Protein AF-A0A7Y5W3F5-F1 (afdb_monomer)

Secondary structure (DSSP, 8-state):
--HHHHHHHHS-HHHHHHHHHHTT----TT-HHHHHHHHHH-TT--HHHHHHH--HHHHHHHHHHHT----S-HHHHHHHHHHHHHHHHT--TTS-EEEEETTEEEEE-TTSPEEEEGGGTEEES-TT-SSSPPPPBSSHHHHHHHHHHHHHHHHHHHT-

Radius of gyration: 18.16 Å; Cα contacts (8 Å, |Δi|>4): 226; chains: 1; bounding box: 51×26×50 Å

Foldseek 3Di:
DPLLLLLLVLDDLVLLLVVCVVVVPDFDSVDSVGSSVSLVPDPPNDPLVSLVSDDLVSLLSSCVVQVHDSDDDSVVSSVLSVQLVCLAPVNDPQQWHWDDDDQFIWIAHNLRWTAQALQQLDTHNDCPDPVGHHDGHNHSSRNVVSVVSSVVNVVVVVVD

Structure (mmCIF, N/CA/C/O backbone):
data_AF-A0A7Y5W3F5-F1
#
_entry.id   AF-A0A7Y5W3F5-F1
#
loop_
_atom_site.group_PDB
_atom_site.id
_atom_site.type_symbol
_atom_site.label_atom_id
_atom_site.label_alt_id
_atom_site.label_comp_id
_atom_site.label_asym_id
_atom_site.label_entity_id
_atom_site.label_seq_id
_atom_site.pdbx_PDB_ins_code
_atom_site.Cartn_x
_atom_site.Cartn_y
_atom_site.Cartn_z
_atom_site.occupancy
_atom_site.B_iso_or_equiv
_atom_site.auth_seq_id
_atom_site.auth_comp_id
_atom_site.auth_asym_id
_atom_site.auth_atom_id
_atom_site.pdbx_PDB_model_num
ATOM 1 N N . MET A 1 1 ? -8.068 1.120 -4.895 1.00 51.97 1 MET A N 1
ATOM 2 C CA . MET A 1 1 ? -7.839 0.814 -3.467 1.00 51.97 1 MET A CA 1
ATOM 3 C C . MET A 1 1 ? -7.555 2.114 -2.742 1.00 51.97 1 MET A C 1
ATOM 5 O O . MET A 1 1 ? -6.605 2.787 -3.115 1.00 51.97 1 MET A O 1
ATOM 9 N N . GLN A 1 2 ? -8.366 2.483 -1.750 1.00 70.81 2 GLN A N 1
ATOM 10 C CA . GLN A 1 2 ? -8.012 3.560 -0.829 1.00 70.81 2 GLN A CA 1
ATOM 11 C C . GLN A 1 2 ? -7.319 2.909 0.367 1.00 70.81 2 GLN A C 1
ATOM 13 O O . GLN A 1 2 ? -7.968 2.257 1.172 1.00 70.81 2 GLN A O 1
ATOM 18 N N . LEU A 1 3 ? -5.996 3.043 0.488 1.00 77.88 3 LEU A N 1
ATOM 19 C CA . LEU A 1 3 ? -5.250 2.459 1.613 1.00 77.88 3 LEU A CA 1
ATOM 20 C C . LEU A 1 3 ? -5.853 2.876 2.971 1.00 77.88 3 LEU A C 1
ATOM 22 O O . LEU A 1 3 ? -5.917 2.078 3.903 1.00 77.88 3 LEU A O 1
ATOM 26 N N . LYS A 1 4 ? -6.398 4.097 3.027 1.00 82.94 4 LYS A N 1
ATOM 27 C CA . LYS A 1 4 ? -7.185 4.628 4.142 1.00 82.94 4 LYS A CA 1
ATOM 28 C C . LYS A 1 4 ? -8.362 3.721 4.534 1.00 82.94 4 LYS A C 1
ATOM 30 O O . LYS A 1 4 ? -8.501 3.405 5.709 1.00 82.94 4 LYS A O 1
ATOM 35 N N . SER A 1 5 ? -9.178 3.256 3.582 1.00 82.62 5 SER A N 1
ATOM 36 C CA . SER A 1 5 ? -10.330 2.389 3.878 1.00 82.62 5 SER A CA 1
ATOM 37 C C . SER A 1 5 ? -9.894 1.009 4.372 1.00 82.62 5 SER A C 1
ATOM 39 O O . SER A 1 5 ? -10.510 0.458 5.283 1.00 82.62 5 SER A O 1
ATOM 41 N N . THR A 1 6 ? -8.803 0.467 3.824 1.00 82.62 6 THR A N 1
ATOM 42 C CA . THR A 1 6 ? -8.227 -0.804 4.284 1.00 82.62 6 THR A CA 1
ATOM 43 C C . THR A 1 6 ? -7.751 -0.698 5.731 1.00 82.62 6 THR A C 1
ATOM 45 O O . THR A 1 6 ? -8.103 -1.542 6.548 1.00 82.62 6 THR A O 1
ATOM 48 N N . ILE A 1 7 ? -7.017 0.365 6.078 1.00 85.19 7 ILE A N 1
ATOM 49 C CA . ILE A 1 7 ? -6.541 0.592 7.452 1.00 85.19 7 ILE A CA 1
ATOM 50 C C . ILE A 1 7 ? -7.721 0.727 8.424 1.00 85.19 7 ILE A C 1
ATOM 52 O O . ILE A 1 7 ? -7.739 0.075 9.465 1.00 85.19 7 ILE A O 1
ATOM 56 N N . LEU A 1 8 ? -8.743 1.508 8.060 1.00 86.06 8 LEU A N 1
ATOM 57 C CA . LEU A 1 8 ? -9.951 1.691 8.874 1.00 86.06 8 LEU A CA 1
ATOM 58 C C . LEU A 1 8 ? -10.745 0.392 9.078 1.00 86.06 8 LEU A C 1
ATOM 60 O O . LEU A 1 8 ? -11.395 0.228 10.110 1.00 86.06 8 LEU A O 1
ATOM 64 N N . SER A 1 9 ? -10.674 -0.539 8.125 1.00 85.25 9 SER A N 1
ATOM 65 C CA . SER A 1 9 ? -11.334 -1.846 8.224 1.00 85.25 9 SER A CA 1
ATOM 66 C C . SER A 1 9 ? -10.632 -2.786 9.208 1.00 8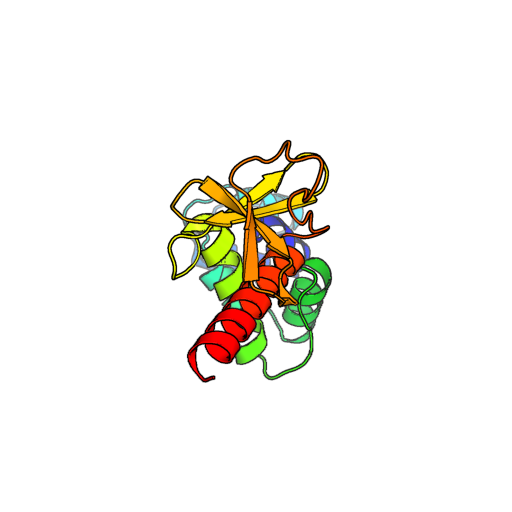5.25 9 SER A C 1
ATOM 68 O O . SER A 1 9 ? -11.299 -3.599 9.843 1.00 85.25 9 SER A O 1
ATOM 70 N N . VAL A 1 10 ? -9.308 -2.660 9.360 1.00 86.19 10 VAL A N 1
ATOM 71 C CA . VAL A 1 10 ? -8.510 -3.474 10.294 1.00 86.19 10 VAL A CA 1
ATOM 72 C C . VAL A 1 10 ? -8.523 -2.896 11.712 1.00 86.19 10 VAL A C 1
ATOM 74 O O . VAL A 1 10 ? -8.458 -3.654 12.675 1.00 86.19 10 VAL A O 1
ATOM 77 N N . LEU A 1 11 ? -8.639 -1.571 11.857 1.00 84.69 11 LEU A N 1
ATOM 78 C CA . LEU A 1 11 ? -8.688 -0.923 13.168 1.00 84.69 11 LEU A CA 1
ATOM 79 C C . LEU A 1 11 ? -9.881 -1.419 14.001 1.00 84.69 11 LEU A C 1
ATOM 81 O O . LEU A 1 11 ? -11.039 -1.378 13.568 1.00 84.69 11 LEU A O 1
ATOM 85 N N . GLY A 1 12 ? -9.587 -1.838 15.233 1.00 84.00 12 GLY A N 1
ATOM 86 C CA . GLY A 1 12 ? -10.606 -2.148 16.232 1.00 84.00 12 GLY A CA 1
ATOM 87 C C . GLY A 1 12 ? -11.340 -0.900 16.744 1.00 84.00 12 GLY A C 1
ATOM 88 O O . GLY A 1 12 ? -10.792 0.204 16.753 1.00 84.00 12 GLY A O 1
ATOM 89 N N . LEU A 1 13 ? -12.566 -1.089 17.253 1.00 85.12 13 LEU A N 1
ATOM 90 C CA . LEU A 1 13 ? -13.447 -0.015 17.750 1.00 85.12 13 LEU 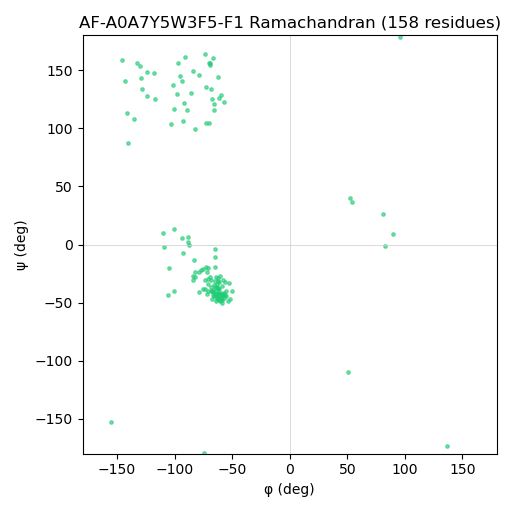A CA 1
ATOM 91 C C . LEU A 1 13 ? -12.756 0.930 18.747 1.00 85.12 13 LEU A C 1
ATOM 93 O O . LEU A 1 13 ? -12.925 2.142 18.671 1.00 85.12 13 LEU A O 1
ATOM 97 N N . ARG A 1 14 ? -11.927 0.390 19.649 1.00 85.56 14 ARG A N 1
ATOM 98 C CA . ARG A 1 14 ? -11.190 1.192 20.637 1.00 85.56 14 ARG A CA 1
ATOM 99 C C . ARG A 1 14 ? -10.209 2.171 19.987 1.00 85.56 14 ARG A C 1
ATOM 101 O O . ARG A 1 14 ? -10.114 3.308 20.431 1.00 85.56 14 ARG A O 1
ATOM 108 N N . ALA A 1 15 ? -9.472 1.731 18.968 1.00 85.50 15 ALA A N 1
ATOM 109 C CA . ALA A 1 15 ? -8.529 2.592 18.260 1.00 85.50 15 ALA A CA 1
ATOM 110 C C . ALA A 1 15 ? -9.276 3.627 17.406 1.00 85.50 15 ALA A C 1
ATOM 112 O O . ALA A 1 15 ? -8.904 4.795 17.407 1.00 85.50 15 ALA A O 1
ATOM 113 N N . LEU A 1 16 ? -10.373 3.219 16.757 1.00 87.81 16 LEU A N 1
ATOM 114 C CA . LEU A 1 16 ? -11.263 4.121 16.020 1.00 87.81 16 LEU A CA 1
ATOM 115 C C . LEU A 1 16 ? -11.810 5.244 16.917 1.00 87.81 16 LEU A C 1
ATOM 117 O O . LEU A 1 16 ? -11.736 6.406 16.528 1.00 87.81 16 LEU A O 1
ATOM 121 N N . GLY A 1 17 ? -12.277 4.912 18.126 1.00 86.94 17 GLY A N 1
ATOM 122 C CA . GLY A 1 17 ? -12.739 5.892 19.113 1.00 86.94 17 GLY A CA 1
ATOM 123 C C . GLY A 1 17 ? -11.646 6.880 19.521 1.00 86.94 17 GLY A C 1
ATOM 124 O O . GLY A 1 17 ? -11.853 8.079 19.416 1.00 86.94 17 GLY A O 1
ATOM 125 N N . GLN A 1 18 ? -10.445 6.393 19.859 1.00 88.12 18 GLN A N 1
ATOM 126 C CA . GLN A 1 18 ? -9.312 7.261 20.222 1.00 88.12 18 GLN A CA 1
ATOM 127 C C . GLN A 1 18 ? -8.915 8.242 19.111 1.00 88.12 18 GLN A C 1
ATOM 129 O O . GLN A 1 18 ? -8.494 9.363 19.394 1.00 88.12 18 GLN A O 1
ATOM 134 N N . ILE A 1 19 ? -9.008 7.817 17.849 1.00 87.94 19 ILE A N 1
ATOM 135 C CA . ILE A 1 19 ? -8.714 8.683 16.703 1.00 87.94 19 ILE A CA 1
ATOM 136 C C . ILE A 1 19 ? -9.829 9.720 16.528 1.00 87.94 19 ILE A C 1
ATOM 138 O O . ILE A 1 19 ? -9.521 10.885 16.292 1.00 87.94 19 ILE A O 1
ATOM 142 N N . ALA A 1 20 ? -11.098 9.320 16.655 1.00 88.12 20 ALA A N 1
ATOM 143 C CA . ALA A 1 20 ? -12.237 10.235 16.579 1.00 88.12 20 ALA A CA 1
ATOM 144 C C . ALA A 1 20 ? -12.186 11.301 17.685 1.00 88.12 20 ALA A C 1
ATOM 146 O O . ALA A 1 20 ? -12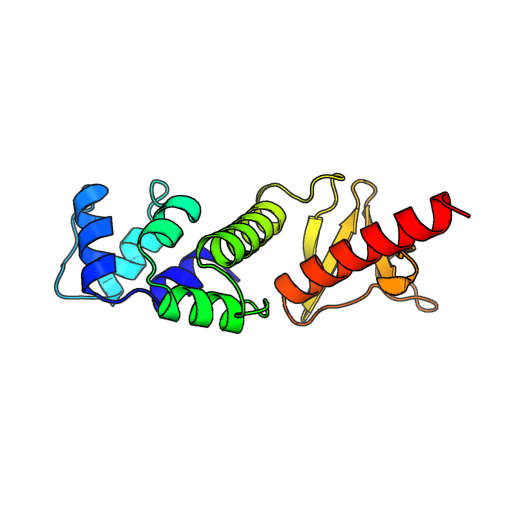.300 12.483 17.371 1.00 88.12 20 ALA A O 1
ATOM 147 N N . ASP A 1 21 ? -11.894 10.896 18.927 1.00 89.12 21 ASP A N 1
ATOM 148 C CA . ASP A 1 21 ? -11.717 11.795 20.076 1.00 89.12 21 ASP A CA 1
ATOM 149 C C . ASP A 1 21 ? -10.598 12.810 19.821 1.00 89.12 21 ASP A C 1
ATOM 151 O O . ASP A 1 21 ? -10.786 14.015 19.961 1.00 89.12 21 ASP A O 1
ATOM 155 N N . LYS A 1 22 ? -9.420 12.335 19.392 1.00 88.56 22 LYS A N 1
ATOM 156 C CA . LYS A 1 22 ? -8.266 13.207 19.127 1.00 88.56 22 LYS A CA 1
ATOM 157 C C . LYS A 1 22 ? -8.520 14.201 17.993 1.00 88.56 22 LYS A C 1
ATOM 159 O O . LYS A 1 22 ? -7.951 15.288 17.999 1.00 88.56 22 LYS A O 1
ATOM 164 N N . LEU A 1 23 ? -9.299 13.803 16.991 1.00 86.19 23 LEU A N 1
ATOM 165 C CA . LEU A 1 23 ? -9.642 14.651 15.850 1.00 86.19 23 LEU A CA 1
ATOM 166 C C . LEU A 1 23 ? -10.894 15.504 16.098 1.00 86.19 23 LEU A C 1
ATOM 168 O O . LEU A 1 23 ? -11.289 16.235 15.186 1.00 86.19 23 LEU A O 1
ATOM 172 N N . GLU A 1 24 ? -11.479 15.413 17.299 1.00 87.94 24 GLU A N 1
ATOM 173 C CA . GLU A 1 24 ? -12.701 16.110 17.715 1.00 87.94 24 GLU A CA 1
ATOM 174 C C . GLU A 1 24 ? -13.855 15.888 16.723 1.00 87.94 24 GLU A C 1
ATOM 176 O O . GLU A 1 24 ? -14.584 16.811 16.358 1.00 87.94 24 GLU A O 1
ATOM 181 N N . ILE A 1 25 ? -13.986 14.657 16.220 1.00 86.81 25 ILE A N 1
ATOM 182 C CA . ILE A 1 25 ? -15.041 14.294 15.273 1.00 86.81 25 ILE A CA 1
ATOM 183 C C . ILE A 1 25 ? -16.261 13.844 16.071 1.00 86.81 25 ILE A C 1
ATOM 185 O O . ILE A 1 25 ? -16.216 12.815 16.740 1.00 86.81 25 ILE A O 1
ATOM 189 N N . ASP A 1 26 ? -17.354 14.590 15.949 1.00 86.50 26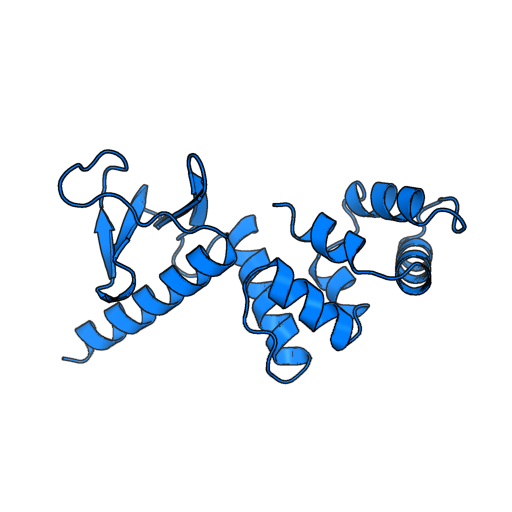 ASP A N 1
ATOM 190 C CA . ASP A 1 26 ? -18.633 14.253 16.571 1.00 86.50 26 ASP A CA 1
ATOM 191 C C . ASP A 1 26 ? -19.301 13.071 15.843 1.00 86.50 26 ASP A C 1
ATOM 193 O O . ASP A 1 26 ? -19.787 13.203 14.716 1.00 86.50 26 ASP A O 1
ATOM 197 N N . VAL A 1 27 ? -19.259 11.885 16.458 1.00 87.31 27 VAL A N 1
ATOM 198 C CA . VAL A 1 27 ? -19.814 10.631 15.925 1.00 87.31 27 VAL A CA 1
ATOM 199 C C . VAL A 1 27 ? -20.363 9.746 17.033 1.00 87.31 27 VAL A C 1
ATOM 201 O O . VAL A 1 27 ? -19.942 9.809 18.183 1.00 87.31 27 VAL A O 1
ATOM 204 N N . ASP A 1 28 ? -21.252 8.821 16.672 1.00 87.62 28 ASP A N 1
ATOM 205 C CA . ASP A 1 28 ? -21.650 7.759 17.591 1.00 87.62 28 ASP A CA 1
ATOM 206 C C . ASP A 1 28 ? -20.498 6.761 17.819 1.00 87.62 28 ASP A C 1
ATOM 208 O O . ASP A 1 28 ? -20.217 5.891 16.988 1.00 87.62 28 ASP A O 1
ATOM 212 N N . HIS A 1 29 ? -19.865 6.850 18.991 1.00 82.81 29 HIS A N 1
ATOM 213 C CA . HIS A 1 29 ? -18.770 5.971 19.415 1.00 82.81 29 HIS A CA 1
ATOM 214 C C . HIS A 1 29 ? -19.186 4.498 19.585 1.00 82.81 29 HIS A C 1
ATOM 216 O O . HIS A 1 29 ? -18.323 3.629 19.738 1.00 82.81 29 HIS A O 1
ATOM 222 N N . ARG A 1 30 ? -20.489 4.182 19.561 1.00 84.88 30 ARG A N 1
ATOM 223 C CA . ARG A 1 30 ? -21.000 2.802 19.629 1.00 84.88 30 ARG A CA 1
ATOM 224 C C . ARG A 1 30 ? -20.976 2.108 18.271 1.00 84.88 30 ARG A C 1
ATOM 226 O O . ARG A 1 30 ? -20.916 0.879 18.221 1.00 84.88 30 ARG A O 1
ATOM 233 N N . SER A 1 31 ? -20.984 2.868 17.176 1.00 88.38 31 SER A N 1
ATOM 234 C CA . SER A 1 31 ? -21.024 2.329 15.819 1.00 88.38 31 SER A CA 1
ATOM 235 C C . SER A 1 31 ? -19.651 2.388 15.154 1.00 88.38 31 SER A C 1
ATOM 237 O O . SER A 1 31 ? -19.208 3.426 14.666 1.00 88.38 31 SER A O 1
ATOM 239 N N . SER A 1 32 ? -18.980 1.233 15.067 1.00 86.00 32 SER A N 1
ATOM 240 C CA . SER A 1 32 ? -17.693 1.134 14.356 1.00 86.00 32 SER A CA 1
ATOM 241 C C . SER A 1 32 ? -17.785 1.600 12.898 1.00 86.00 32 SER A C 1
ATOM 243 O O . SER A 1 32 ? -16.832 2.167 12.369 1.00 86.00 32 SER A O 1
ATOM 245 N N . GLU A 1 33 ? -18.935 1.403 12.253 1.00 87.12 33 GLU A N 1
ATOM 246 C CA . GLU A 1 33 ? -19.172 1.796 10.867 1.00 87.12 33 GLU A CA 1
ATOM 247 C C . GLU A 1 33 ? -19.370 3.309 10.718 1.00 87.12 33 GLU A C 1
ATOM 249 O O . GLU A 1 33 ? -18.816 3.907 9.791 1.00 87.12 33 GLU A O 1
ATOM 254 N N . ALA A 1 34 ? -20.063 3.949 11.668 1.00 87.31 34 ALA A N 1
ATOM 255 C CA . ALA A 1 34 ? -20.204 5.404 11.694 1.00 87.31 34 ALA A CA 1
ATOM 256 C C . ALA A 1 34 ? -18.839 6.085 11.864 1.00 87.31 34 ALA A C 1
ATOM 258 O O . ALA A 1 34 ? -18.488 6.971 11.082 1.00 87.31 34 ALA A O 1
ATOM 259 N N . ILE A 1 35 ? -18.018 5.603 12.807 1.00 89.38 35 ILE A N 1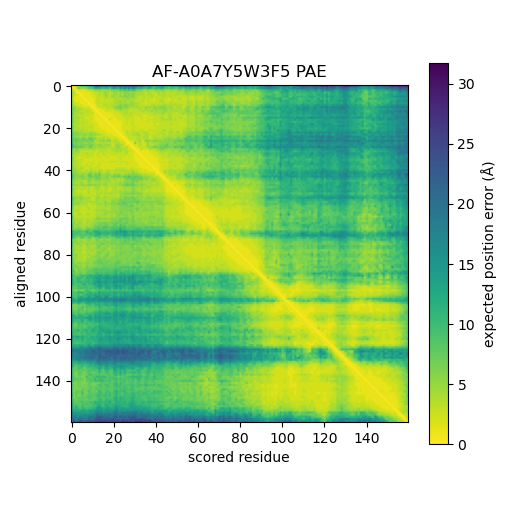
ATOM 260 C CA . ILE A 1 35 ? -16.668 6.141 13.027 1.00 89.38 35 ILE A CA 1
ATOM 261 C C . ILE A 1 35 ? -15.790 5.931 11.785 1.00 89.38 35 ILE A C 1
ATOM 263 O O . ILE A 1 35 ? -15.105 6.855 11.345 1.00 89.38 35 ILE A O 1
ATOM 267 N N . ARG A 1 36 ? -15.820 4.738 11.170 1.00 89.88 36 ARG A N 1
ATOM 268 C CA . ARG A 1 36 ? -15.068 4.454 9.930 1.00 89.88 36 ARG A CA 1
ATOM 269 C C . ARG A 1 36 ? -15.468 5.387 8.795 1.00 89.88 36 ARG A C 1
ATOM 271 O O . ARG A 1 36 ? -14.592 5.884 8.090 1.00 89.88 36 ARG A O 1
ATOM 278 N N . THR A 1 37 ? -16.763 5.632 8.627 1.00 88.12 37 THR A N 1
ATOM 279 C CA . THR A 1 37 ? -17.284 6.520 7.582 1.00 88.12 37 THR A CA 1
ATOM 280 C C . THR A 1 37 ? -16.812 7.953 7.807 1.00 88.12 37 THR A C 1
ATOM 282 O O . THR A 1 37 ? -16.235 8.555 6.900 1.00 88.12 37 THR A O 1
ATOM 285 N N . ALA A 1 38 ? -16.946 8.466 9.030 1.00 88.62 38 ALA A N 1
ATOM 286 C CA . ALA A 1 38 ? -16.508 9.815 9.371 1.00 88.62 38 ALA A CA 1
ATOM 287 C C . ALA A 1 38 ? -14.988 9.994 9.219 1.00 88.62 38 ALA A C 1
ATOM 289 O O . ALA A 1 38 ? -14.529 10.957 8.606 1.00 88.62 38 ALA A O 1
ATOM 290 N N . LEU A 1 39 ? -14.189 9.029 9.686 1.00 86.69 39 LEU A N 1
ATOM 291 C CA . LEU A 1 39 ? -12.733 9.050 9.515 1.00 86.69 39 LEU A CA 1
ATOM 292 C C . LEU A 1 39 ? -12.319 8.933 8.046 1.00 86.69 39 LEU A C 1
ATOM 294 O O . LEU A 1 39 ? -11.350 9.565 7.624 1.00 86.69 39 LEU A O 1
ATOM 298 N N . SER A 1 40 ? -13.037 8.144 7.243 1.00 86.25 40 SER A N 1
ATOM 299 C CA . SER A 1 40 ? -12.784 8.018 5.805 1.00 86.25 40 SER A CA 1
ATOM 300 C C . SER A 1 40 ? -13.002 9.349 5.082 1.00 86.25 40 SER A C 1
ATOM 302 O O . SER A 1 40 ? -12.143 9.755 4.294 1.00 86.25 40 SER A O 1
ATOM 304 N N . GLN A 1 41 ? -14.079 10.061 5.418 1.00 85.31 41 GLN A N 1
ATOM 305 C CA . GLN A 1 41 ? -14.447 11.345 4.815 1.00 85.31 41 GLN A CA 1
ATOM 306 C C . GLN A 1 41 ? -13.644 12.531 5.365 1.00 85.31 41 GLN A C 1
ATOM 308 O O . GLN A 1 41 ? -13.477 13.530 4.670 1.00 85.31 41 GLN A O 1
ATOM 313 N N . SER A 1 42 ? -13.100 12.422 6.578 1.00 84.50 42 SER A N 1
ATOM 314 C CA . SER A 1 42 ? -12.351 13.513 7.199 1.00 84.50 42 SER A CA 1
ATOM 315 C C . SER A 1 42 ? -11.027 13.793 6.469 1.00 84.50 42 SER A C 1
ATOM 317 O O . SER A 1 42 ? -10.189 12.888 6.349 1.00 84.50 42 SER A O 1
ATOM 319 N N . PRO A 1 43 ? -10.776 15.040 6.025 1.00 79.88 43 PRO A N 1
ATOM 320 C CA . PRO A 1 43 ? -9.502 15.429 5.421 1.00 79.88 43 PRO A CA 1
ATOM 321 C C . PRO A 1 43 ? -8.373 15.533 6.456 1.00 79.88 43 PRO A C 1
ATOM 323 O O . PRO A 1 43 ? -7.204 15.471 6.089 1.00 79.88 43 PRO A O 1
ATOM 326 N N . ARG A 1 44 ? -8.712 15.657 7.749 1.00 80.06 44 ARG A N 1
ATOM 327 C CA . ARG A 1 44 ? -7.741 15.711 8.854 1.00 80.06 44 ARG A CA 1
ATOM 328 C C . ARG A 1 44 ? -7.087 14.363 9.128 1.00 80.06 44 ARG A C 1
ATOM 330 O O . ARG A 1 44 ? -6.003 14.318 9.684 1.00 80.06 44 ARG A O 1
ATOM 337 N N . THR A 1 45 ? -7.736 13.267 8.744 1.00 82.31 45 THR A N 1
ATOM 338 C CA . THR A 1 45 ? -7.231 11.920 9.000 1.00 82.31 45 THR A CA 1
ATOM 339 C C . THR A 1 45 ? -6.196 11.529 7.949 1.00 82.31 45 THR A C 1
ATOM 341 O O . THR A 1 45 ? -6.548 11.079 6.850 1.00 82.31 45 THR A O 1
ATOM 344 N N . THR A 1 46 ? -4.916 11.658 8.295 1.00 82.19 46 THR A N 1
ATOM 345 C CA . THR A 1 46 ? -3.820 11.211 7.428 1.00 82.19 46 THR A CA 1
ATOM 346 C C . THR A 1 46 ? -3.542 9.716 7.602 1.00 82.19 46 THR A C 1
ATOM 348 O O . THR A 1 46 ? -3.711 9.141 8.677 1.00 82.19 46 THR A O 1
ATOM 351 N N . VAL A 1 47 ? -3.076 9.053 6.538 1.00 82.69 47 VAL A N 1
ATOM 352 C CA . VAL A 1 47 ? -2.669 7.638 6.622 1.00 82.69 47 VAL A CA 1
ATOM 353 C C . VAL A 1 47 ? -1.517 7.451 7.610 1.00 82.69 47 VAL A C 1
ATOM 355 O O . VAL A 1 47 ? -1.524 6.486 8.366 1.00 82.69 47 VAL A O 1
ATOM 358 N N . GLY A 1 48 ? -0.569 8.393 7.655 1.00 80.06 48 GLY A N 1
ATOM 359 C CA . GLY A 1 48 ? 0.542 8.360 8.606 1.00 80.06 48 GLY A CA 1
ATOM 360 C C . GLY A 1 48 ? 0.074 8.334 10.061 1.00 80.06 48 GLY A C 1
ATOM 361 O O . GLY A 1 48 ? 0.581 7.534 10.842 1.00 80.06 48 GLY A O 1
ATOM 362 N N . GLU A 1 49 ? -0.930 9.138 10.416 1.00 82.38 49 GLU A N 1
ATOM 363 C CA . GLU A 1 49 ? -1.513 9.125 11.761 1.00 82.38 49 GLU A CA 1
ATOM 364 C C . GLU A 1 49 ? -2.255 7.826 12.050 1.00 82.38 49 GLU A C 1
ATOM 366 O O . GLU A 1 49 ? -2.014 7.222 13.091 1.00 82.38 49 GLU A O 1
ATOM 371 N N . LEU A 1 50 ? -3.098 7.348 11.127 1.00 84.88 50 LEU A N 1
ATOM 372 C CA . LEU A 1 50 ? -3.826 6.084 11.302 1.00 84.88 50 LEU A CA 1
ATOM 373 C C . LEU A 1 50 ? -2.877 4.911 11.580 1.00 84.88 50 LEU A C 1
ATOM 375 O O . LEU A 1 50 ? -3.151 4.072 12.437 1.00 84.88 50 LEU A O 1
ATOM 379 N N . LEU A 1 51 ? -1.736 4.876 10.888 1.00 84.81 51 LEU A N 1
ATOM 380 C CA . LEU A 1 51 ? -0.724 3.839 11.055 1.00 84.81 51 LEU A CA 1
ATOM 381 C C . LEU A 1 51 ? -0.089 3.836 12.461 1.00 84.81 51 LEU A C 1
ATOM 383 O O . LEU A 1 51 ? 0.325 2.777 12.937 1.00 84.81 51 LEU A O 1
ATOM 387 N N . GLN A 1 52 ? -0.037 4.977 13.159 1.00 85.00 52 GLN A N 1
ATOM 388 C CA . GLN A 1 52 ? 0.526 5.054 14.516 1.00 85.00 52 GLN A CA 1
ATOM 389 C C . GLN A 1 52 ? -0.338 4.345 15.563 1.00 85.00 52 GLN A C 1
ATOM 391 O O . GLN A 1 52 ? 0.209 3.834 16.544 1.00 85.00 52 GLN A O 1
ATOM 396 N N . TYR A 1 53 ? -1.652 4.268 15.336 1.00 85.88 53 TYR A N 1
ATOM 397 C CA . TYR A 1 53 ? -2.610 3.611 16.231 1.00 85.88 53 TYR A CA 1
ATOM 398 C C . TYR A 1 53 ? -2.696 2.098 16.024 1.00 85.88 53 TYR A C 1
ATOM 400 O O . TYR A 1 53 ? -3.232 1.399 16.883 1.00 85.88 53 TYR A O 1
ATOM 408 N N . LEU A 1 54 ? -2.145 1.579 14.922 1.00 85.31 54 LEU A N 1
ATOM 409 C CA . LEU A 1 54 ? -2.151 0.147 14.654 1.00 85.31 54 LEU A CA 1
ATOM 410 C C . LEU A 1 54 ? -1.168 -0.602 15.562 1.00 85.31 54 LEU A C 1
ATOM 412 O O . LEU A 1 54 ? 0.011 -0.237 15.728 1.00 85.31 54 LEU A O 1
ATOM 416 N N . ARG A 1 55 ? -1.651 -1.724 16.092 1.00 87.12 55 ARG A N 1
ATOM 417 C CA . ARG A 1 55 ? -0.854 -2.757 16.756 1.00 87.12 55 ARG A CA 1
ATOM 418 C C . ARG A 1 55 ? -0.062 -3.555 15.730 1.00 87.12 55 ARG A C 1
ATOM 420 O O . ARG A 1 55 ? -0.358 -3.552 14.541 1.00 87.12 55 ARG A O 1
ATOM 427 N N . LYS A 1 56 ? 0.948 -4.290 16.193 1.00 86.62 56 LYS A N 1
ATOM 428 C CA . LYS A 1 56 ? 1.810 -5.093 15.313 1.00 86.62 56 LYS A CA 1
ATOM 429 C C . LYS A 1 56 ? 1.016 -6.091 14.459 1.00 86.62 56 LYS A C 1
ATOM 431 O O . LYS A 1 56 ? 1.285 -6.190 13.268 1.00 86.62 56 LYS A O 1
ATOM 436 N N . ASP A 1 57 ? 0.043 -6.784 15.044 1.00 86.25 57 ASP A N 1
ATOM 437 C CA . ASP A 1 57 ? -0.761 -7.780 14.321 1.00 86.25 57 ASP A CA 1
ATOM 438 C C . ASP A 1 57 ? -1.713 -7.130 13.308 1.00 86.25 57 ASP A C 1
ATOM 440 O O . ASP A 1 57 ? -1.895 -7.641 12.206 1.00 86.25 57 ASP A O 1
ATOM 444 N N . GLU A 1 58 ? -2.236 -5.945 13.625 1.00 87.56 58 GLU A N 1
ATOM 445 C CA . GLU A 1 58 ? -3.047 -5.150 12.699 1.00 87.56 58 GLU A CA 1
ATOM 446 C C . GLU A 1 58 ? -2.194 -4.623 11.532 1.00 87.56 58 GLU A C 1
ATOM 448 O O . GLU A 1 58 ? -2.613 -4.687 10.380 1.00 87.56 58 GLU A O 1
ATOM 453 N N . ILE A 1 59 ? -0.958 -4.179 11.792 1.00 87.44 59 ILE A N 1
ATOM 454 C CA . ILE A 1 59 ? -0.006 -3.781 10.741 1.00 87.44 59 ILE A CA 1
ATOM 455 C C . ILE A 1 59 ? 0.287 -4.960 9.810 1.00 87.44 59 ILE A C 1
ATOM 457 O O . ILE A 1 59 ? 0.297 -4.779 8.595 1.00 87.44 59 ILE A O 1
ATOM 461 N N . LYS A 1 60 ? 0.480 -6.168 10.355 1.00 88.88 60 LYS A N 1
ATOM 462 C CA . LYS A 1 60 ? 0.661 -7.378 9.543 1.00 88.88 60 LYS A CA 1
ATOM 463 C C . LYS A 1 60 ? -0.544 -7.646 8.651 1.00 88.88 60 LYS A C 1
ATOM 465 O O . LYS A 1 60 ? -0.359 -7.866 7.459 1.00 88.88 60 LYS A O 1
ATOM 470 N N . ALA A 1 61 ? -1.757 -7.567 9.195 1.00 86.56 61 ALA A N 1
ATOM 471 C CA . ALA A 1 61 ? -2.979 -7.743 8.415 1.00 86.56 61 ALA A CA 1
ATOM 472 C C . ALA A 1 61 ? -3.091 -6.698 7.290 1.00 86.56 61 ALA A C 1
ATOM 474 O O . ALA A 1 61 ? -3.418 -7.041 6.157 1.00 86.56 61 ALA A O 1
ATOM 475 N N . VAL A 1 62 ? -2.744 -5.432 7.557 1.00 86.44 62 VAL A N 1
ATOM 476 C CA . VAL A 1 62 ? -2.712 -4.386 6.521 1.00 86.44 62 VAL A CA 1
ATOM 477 C C . VAL A 1 62 ? -1.640 -4.680 5.464 1.00 86.44 62 VAL A C 1
ATOM 479 O O . VAL A 1 62 ? -1.924 -4.538 4.276 1.00 86.44 62 VAL A O 1
ATOM 482 N N . CYS A 1 63 ? -0.442 -5.128 5.857 1.00 87.00 63 CYS A N 1
ATOM 483 C CA . CYS A 1 63 ? 0.604 -5.549 4.918 1.00 87.00 63 CYS A CA 1
ATOM 484 C C . CYS A 1 63 ? 0.127 -6.698 4.022 1.00 87.00 63 CYS A C 1
ATOM 486 O O . CYS A 1 63 ? 0.250 -6.597 2.804 1.00 87.00 63 CYS A O 1
ATOM 488 N N . GLN A 1 64 ? -0.484 -7.738 4.594 1.00 85.94 64 GLN A N 1
ATOM 489 C CA . GLN A 1 64 ? -1.032 -8.870 3.841 1.00 85.94 64 GLN A CA 1
ATOM 490 C C . GLN A 1 64 ? -2.126 -8.426 2.862 1.00 85.94 64 GLN A C 1
ATOM 492 O O . GLN A 1 64 ? -2.060 -8.753 1.680 1.00 85.94 64 GLN A O 1
ATOM 497 N N . CYS A 1 65 ? -3.080 -7.606 3.315 1.00 83.38 65 CYS A N 1
ATOM 498 C CA . CYS A 1 65 ? -4.129 -7.042 2.460 1.00 83.38 65 CYS A CA 1
ATOM 499 C C . CYS A 1 65 ? -3.571 -6.155 1.339 1.00 83.38 65 CYS A C 1
ATOM 501 O O . CYS A 1 65 ? -4.152 -6.080 0.256 1.00 83.38 65 CYS A O 1
ATOM 503 N N . ALA A 1 66 ? -2.457 -5.465 1.590 1.00 81.88 66 ALA A N 1
ATOM 504 C CA . ALA A 1 66 ? -1.772 -4.673 0.578 1.00 81.88 66 ALA A CA 1
ATOM 505 C C . ALA A 1 66 ? -0.959 -5.543 -0.396 1.00 81.88 66 ALA A C 1
ATOM 507 O O . ALA A 1 66 ? -0.698 -5.093 -1.508 1.00 81.88 66 ALA A O 1
ATOM 508 N N . GLY A 1 67 ? -0.587 -6.772 -0.021 1.00 81.94 67 GLY A N 1
ATOM 509 C CA . GLY A 1 67 ? 0.351 -7.621 -0.762 1.00 81.94 67 GLY A CA 1
ATOM 510 C C . GLY A 1 67 ? 1.822 -7.279 -0.493 1.00 81.94 67 GLY A C 1
ATOM 511 O O . GLY A 1 67 ? 2.669 -7.473 -1.360 1.00 81.94 67 GLY A O 1
ATOM 512 N N . LEU A 1 68 ? 2.120 -6.716 0.680 1.00 85.38 68 LEU A N 1
ATOM 513 C CA . LEU A 1 68 ? 3.470 -6.444 1.173 1.00 85.38 68 LEU A CA 1
ATOM 514 C C . LEU A 1 68 ? 3.938 -7.557 2.117 1.00 85.38 68 LEU A C 1
ATOM 516 O O . LEU A 1 68 ? 3.131 -8.207 2.778 1.00 85.38 68 LEU A O 1
ATOM 520 N N . ALA A 1 69 ? 5.258 -7.712 2.246 1.00 84.00 69 ALA A N 1
ATOM 521 C CA . ALA A 1 69 ? 5.848 -8.607 3.236 1.00 84.00 69 ALA A CA 1
ATOM 522 C C . ALA A 1 69 ? 5.477 -8.177 4.670 1.00 84.00 69 ALA A C 1
ATOM 524 O O . ALA A 1 69 ? 5.735 -7.040 5.082 1.00 84.00 69 ALA A O 1
ATOM 525 N N . ASP A 1 70 ? 4.919 -9.114 5.433 1.00 81.56 70 ASP A N 1
ATOM 526 C CA . ASP A 1 70 ? 4.407 -8.980 6.805 1.00 81.56 70 ASP A CA 1
ATOM 527 C C . ASP A 1 70 ? 5.442 -9.357 7.891 1.00 81.56 70 ASP A C 1
ATOM 529 O O . ASP A 1 70 ? 5.147 -9.377 9.091 1.00 81.56 70 ASP A O 1
ATOM 533 N N . GLY A 1 71 ? 6.681 -9.633 7.477 1.00 81.50 71 GLY A N 1
ATOM 534 C CA . GLY A 1 71 ? 7.827 -9.878 8.351 1.00 81.50 71 GLY A CA 1
ATOM 535 C C . GLY A 1 71 ? 8.653 -8.616 8.629 1.00 81.50 71 GLY A C 1
ATOM 536 O O . GLY A 1 71 ? 8.891 -7.808 7.726 1.00 81.50 71 GLY A O 1
ATOM 537 N N . GLY A 1 72 ? 9.128 -8.472 9.872 1.00 86.75 72 GLY A N 1
ATOM 538 C CA . GLY A 1 72 ? 10.062 -7.416 10.287 1.00 86.75 72 GLY A CA 1
ATOM 539 C C . GLY A 1 72 ? 9.727 -6.749 11.623 1.00 86.75 72 GLY A C 1
ATOM 540 O O . GLY A 1 72 ? 8.808 -7.152 12.355 1.00 86.75 72 GLY A O 1
ATOM 541 N N . ARG A 1 73 ? 10.489 -5.700 11.954 1.00 88.38 73 ARG A N 1
ATOM 542 C CA . ARG A 1 73 ? 10.172 -4.789 13.067 1.00 88.38 73 ARG A CA 1
ATOM 543 C C . ARG A 1 73 ? 8.937 -3.957 12.717 1.00 88.38 73 ARG A C 1
ATOM 545 O O . ARG A 1 73 ? 8.642 -3.708 11.551 1.00 88.38 73 ARG A O 1
ATOM 552 N N . ARG A 1 74 ? 8.217 -3.484 13.742 1.00 85.94 74 ARG A N 1
ATOM 553 C CA . ARG A 1 74 ? 7.031 -2.623 13.566 1.00 85.94 74 ARG A CA 1
ATOM 554 C C . ARG A 1 74 ? 7.334 -1.426 12.660 1.00 85.94 74 ARG A C 1
ATOM 556 O O . ARG A 1 74 ? 6.582 -1.158 11.733 1.00 85.94 74 ARG A O 1
ATOM 563 N N . GLU A 1 75 ? 8.454 -0.754 12.905 1.00 86.25 75 GLU A N 1
ATOM 564 C CA . GLU A 1 75 ? 8.880 0.422 12.141 1.00 86.25 75 GLU A CA 1
ATOM 565 C C . GLU A 1 75 ? 9.159 0.123 10.667 1.00 86.25 75 GLU A C 1
ATOM 567 O O . GLU A 1 75 ? 8.829 0.936 9.812 1.00 86.25 75 GLU A O 1
ATOM 572 N N . GLU A 1 76 ? 9.720 -1.043 10.346 1.00 88.06 76 GLU A N 1
ATOM 573 C CA . GLU A 1 76 ? 9.990 -1.432 8.957 1.00 88.06 76 GLU A CA 1
ATOM 574 C C . GLU A 1 76 ? 8.689 -1.636 8.183 1.00 88.06 76 GLU A C 1
ATOM 576 O O . GLU A 1 76 ? 8.551 -1.155 7.060 1.00 88.06 76 GLU A O 1
ATOM 581 N N . MET A 1 77 ? 7.706 -2.297 8.798 1.00 88.81 77 MET A N 1
ATOM 582 C CA . MET A 1 77 ? 6.388 -2.482 8.188 1.00 88.81 77 MET A CA 1
ATOM 583 C C . MET A 1 77 ? 5.655 -1.148 8.007 1.00 88.81 77 MET A C 1
ATOM 585 O O . MET A 1 77 ? 5.076 -0.902 6.951 1.00 88.81 77 MET A O 1
ATOM 589 N N . LEU A 1 78 ? 5.735 -0.257 9.001 1.00 87.00 78 LEU A N 1
ATOM 590 C CA . LEU A 1 78 ? 5.183 1.096 8.903 1.00 87.00 78 LEU A CA 1
ATOM 591 C C . LEU A 1 78 ? 5.834 1.890 7.767 1.00 87.00 78 LEU A C 1
ATOM 593 O O . LEU A 1 78 ? 5.119 2.502 6.977 1.00 87.00 78 LEU A O 1
ATOM 597 N N . LYS A 1 79 ? 7.166 1.837 7.641 1.00 87.31 79 LYS A N 1
ATOM 598 C CA . LYS A 1 79 ? 7.896 2.471 6.535 1.00 87.31 79 LYS A CA 1
ATOM 599 C C . LYS A 1 79 ? 7.444 1.924 5.183 1.00 87.31 79 LYS A C 1
ATOM 601 O O . LYS A 1 79 ? 7.123 2.717 4.309 1.00 87.31 79 LYS A O 1
ATOM 606 N N . ARG A 1 80 ? 7.321 0.600 5.021 1.00 87.12 80 ARG A N 1
ATOM 607 C CA . ARG A 1 80 ? 6.828 -0.015 3.769 1.00 87.12 80 ARG A CA 1
ATOM 608 C C . ARG A 1 80 ? 5.426 0.470 3.395 1.00 87.12 80 ARG A C 1
ATOM 610 O O . ARG A 1 80 ? 5.186 0.808 2.239 1.00 87.12 80 ARG A O 1
ATOM 617 N N . LEU A 1 81 ? 4.510 0.531 4.364 1.00 86.81 81 LEU A N 1
ATOM 618 C CA . LEU A 1 81 ? 3.150 1.030 4.141 1.00 86.81 81 LEU A CA 1
ATOM 619 C C . LEU A 1 81 ? 3.130 2.525 3.805 1.00 86.81 81 LEU A C 1
ATOM 621 O O . LEU A 1 81 ? 2.392 2.937 2.910 1.00 86.81 81 LEU A O 1
ATOM 625 N N . ALA A 1 82 ? 3.952 3.327 4.482 1.00 84.94 82 ALA A N 1
ATOM 626 C CA . ALA A 1 82 ? 4.088 4.752 4.206 1.00 84.94 82 ALA A CA 1
ATOM 627 C C . ALA A 1 82 ? 4.666 5.009 2.805 1.00 84.94 82 ALA A C 1
ATOM 629 O O . ALA A 1 82 ? 4.119 5.828 2.072 1.00 84.94 82 ALA A O 1
ATOM 630 N N . SER A 1 83 ? 5.698 4.266 2.395 1.00 84.81 83 SER A N 1
ATOM 631 C CA . SER A 1 83 ? 6.269 4.351 1.045 1.00 84.81 83 SER A CA 1
ATOM 632 C C . SER A 1 83 ? 5.258 3.946 -0.026 1.00 84.81 83 SER A C 1
ATOM 634 O O . SER A 1 83 ? 5.099 4.656 -1.018 1.00 84.81 83 SER A O 1
ATOM 636 N N . LEU A 1 84 ? 4.497 2.866 0.194 1.00 85.06 84 LEU A N 1
ATOM 637 C CA . LEU A 1 84 ? 3.413 2.484 -0.713 1.00 85.06 84 LEU A CA 1
ATOM 638 C C . LEU A 1 84 ? 2.361 3.598 -0.815 1.00 85.06 84 LEU A C 1
ATOM 640 O O . LEU A 1 84 ? 1.937 3.951 -1.913 1.00 85.06 84 LEU A O 1
ATOM 644 N N . HIS A 1 85 ? 1.956 4.190 0.308 1.00 84.44 85 HIS A N 1
ATOM 645 C CA . HIS A 1 85 ? 1.007 5.301 0.307 1.00 84.44 85 HIS A CA 1
ATOM 646 C C . HIS A 1 85 ? 1.530 6.523 -0.460 1.00 84.44 85 HIS A C 1
ATOM 648 O O . HIS A 1 85 ? 0.799 7.108 -1.264 1.00 84.44 85 HIS A O 1
ATOM 654 N N . ALA A 1 86 ? 2.789 6.900 -0.231 1.00 81.19 86 ALA A N 1
ATOM 655 C CA . ALA A 1 86 ? 3.438 8.004 -0.928 1.00 81.19 86 ALA A CA 1
ATOM 656 C C . ALA A 1 86 ? 3.471 7.744 -2.440 1.00 81.19 86 ALA A C 1
ATOM 658 O O . ALA A 1 86 ? 3.021 8.592 -3.208 1.00 81.19 86 ALA A O 1
ATOM 659 N N . SER A 1 87 ? 3.835 6.527 -2.861 1.00 79.94 87 SER A N 1
ATOM 660 C CA . SER A 1 87 ? 3.868 6.149 -4.282 1.00 79.94 87 SER A CA 1
ATOM 661 C C . SER A 1 87 ? 2.521 6.300 -4.999 1.00 79.94 87 SER A C 1
ATOM 663 O O . SER A 1 87 ? 2.476 6.606 -6.190 1.00 79.94 87 SER A O 1
ATOM 665 N N . LEU A 1 88 ? 1.414 6.120 -4.270 1.00 80.19 88 LEU A N 1
ATOM 666 C CA . LEU A 1 88 ? 0.056 6.241 -4.801 1.00 80.19 88 LEU A CA 1
ATOM 667 C C . LEU A 1 88 ? -0.465 7.682 -4.819 1.00 80.19 88 LEU A C 1
ATOM 669 O O . LEU A 1 88 ? -1.348 7.992 -5.615 1.00 80.19 88 LEU A O 1
ATOM 673 N N . THR A 1 89 ? 0.032 8.543 -3.930 1.00 77.62 89 THR A N 1
ATOM 674 C CA . THR A 1 89 ? -0.505 9.901 -3.725 1.00 77.62 89 THR A CA 1
ATOM 675 C C . THR A 1 89 ? 0.388 10.991 -4.303 1.00 77.62 89 THR A C 1
ATOM 677 O O . THR A 1 89 ? -0.111 11.908 -4.948 1.00 77.62 89 THR A O 1
ATOM 680 N N . GLN A 1 90 ? 1.696 10.885 -4.093 1.00 78.19 90 GLN A N 1
ATOM 681 C CA . GLN A 1 90 ? 2.702 11.868 -4.499 1.00 78.19 90 GLN A CA 1
ATOM 682 C C . GLN A 1 90 ? 3.498 11.408 -5.728 1.00 78.19 90 GLN A C 1
ATOM 684 O O . GLN A 1 90 ? 4.049 12.239 -6.446 1.00 78.19 90 GLN A O 1
ATOM 689 N N . GLY A 1 91 ? 3.498 10.102 -6.010 1.00 78.50 91 GLY A N 1
ATOM 690 C CA . GLY A 1 91 ? 4.382 9.486 -6.995 1.00 78.50 91 GLY A CA 1
ATOM 691 C C . GLY A 1 91 ? 5.630 8.895 -6.340 1.00 78.50 91 GLY A C 1
ATOM 692 O O . GLY A 1 91 ? 5.788 8.912 -5.121 1.00 78.50 91 GLY A O 1
ATOM 693 N N . LEU A 1 92 ? 6.477 8.297 -7.164 1.00 84.00 92 LEU A N 1
ATOM 694 C CA . LEU A 1 92 ? 7.740 7.664 -6.804 1.00 84.00 92 LEU A CA 1
ATOM 695 C C . LEU A 1 92 ? 8.884 8.683 -6.899 1.00 84.00 92 LEU A C 1
ATOM 697 O O . LEU A 1 92 ? 8.750 9.724 -7.542 1.00 84.00 92 LEU A O 1
ATOM 701 N N . GLU A 1 93 ? 10.006 8.381 -6.244 1.00 77.19 93 GLU A N 1
ATOM 702 C CA . GLU A 1 93 ? 11.146 9.302 -6.087 1.00 77.19 93 GLU A CA 1
ATOM 703 C C . GLU A 1 93 ? 11.774 9.743 -7.421 1.00 77.19 93 GLU A C 1
ATOM 705 O O . GLU A 1 93 ? 12.305 10.844 -7.525 1.00 77.19 93 GLU A O 1
ATOM 710 N N . ASP A 1 94 ? 11.669 8.914 -8.457 1.00 79.00 94 ASP A N 1
ATOM 711 C CA . ASP A 1 94 ? 12.161 9.150 -9.821 1.00 79.00 94 ASP A CA 1
ATOM 712 C C . ASP A 1 94 ? 11.137 9.869 -10.724 1.00 79.00 94 ASP A C 1
ATOM 714 O O . ASP A 1 94 ? 11.343 10.007 -11.930 1.00 79.00 94 ASP A O 1
ATOM 718 N N . GLY A 1 95 ? 10.003 10.302 -10.165 1.00 83.31 95 GLY A N 1
ATOM 719 C CA . GLY A 1 95 ? 8.880 10.861 -10.916 1.00 83.31 95 GLY A CA 1
ATOM 720 C C . GLY A 1 95 ? 7.939 9.809 -11.511 1.00 83.31 95 GLY A C 1
ATOM 721 O O . GLY A 1 95 ? 6.915 10.184 -12.096 1.00 83.31 95 GLY A O 1
ATOM 722 N N . SER A 1 96 ? 8.223 8.513 -11.327 1.00 87.56 96 SER A N 1
ATOM 723 C CA . SER A 1 96 ? 7.324 7.430 -11.727 1.00 87.56 96 SER A CA 1
ATOM 724 C C . SER A 1 96 ? 6.040 7.429 -10.898 1.00 87.56 96 SER A C 1
ATOM 726 O O . SER A 1 96 ? 5.938 8.020 -9.825 1.00 87.56 96 SER A O 1
ATOM 728 N N . ARG A 1 97 ? 4.989 6.780 -11.390 1.00 89.25 97 ARG A N 1
ATOM 729 C CA . ARG A 1 97 ? 3.670 6.731 -10.753 1.00 89.25 97 ARG A CA 1
ATOM 730 C C . ARG A 1 97 ? 3.037 5.368 -10.946 1.00 89.25 97 ARG A C 1
ATOM 732 O O . ARG A 1 97 ? 3.076 4.796 -12.033 1.00 89.25 97 ARG A O 1
ATOM 739 N N . ILE A 1 98 ? 2.372 4.887 -9.903 1.00 90.38 98 ILE A N 1
ATOM 740 C CA . ILE A 1 98 ? 1.568 3.667 -9.966 1.00 90.38 98 ILE A CA 1
ATOM 741 C C . ILE A 1 98 ? 0.134 4.059 -10.315 1.00 90.38 98 ILE A C 1
ATOM 743 O O . ILE A 1 98 ? -0.495 4.844 -9.605 1.00 90.38 98 ILE A O 1
ATOM 747 N N . LYS A 1 99 ? -0.395 3.522 -11.417 1.00 86.94 99 LYS A N 1
ATOM 748 C CA . LYS A 1 99 ? -1.751 3.822 -11.899 1.00 86.94 99 LYS A CA 1
ATOM 749 C C . LYS A 1 99 ? -2.572 2.550 -12.046 1.00 86.94 99 LYS A C 1
ATOM 751 O O . LYS A 1 99 ? -2.042 1.491 -12.379 1.00 86.94 99 LYS A O 1
ATOM 756 N N . SER A 1 100 ? -3.880 2.662 -11.829 1.00 87.12 100 SER A N 1
ATOM 757 C CA . SER A 1 100 ? -4.810 1.601 -12.205 1.00 87.12 100 SER A CA 1
ATOM 758 C C . SER A 1 100 ? -4.889 1.506 -13.731 1.00 87.12 100 SER A C 1
ATOM 760 O O . SER A 1 100 ? -5.006 2.512 -14.432 1.00 87.12 100 SER A O 1
ATOM 762 N N . TYR A 1 101 ? -4.819 0.288 -14.257 1.00 84.25 101 TYR A N 1
ATOM 763 C CA . TYR A 1 101 ? -4.882 0.010 -15.687 1.00 84.25 101 TYR A CA 1
ATOM 764 C C . TYR A 1 101 ? -5.699 -1.257 -15.936 1.00 84.25 101 TYR A C 1
ATOM 766 O O . TYR A 1 101 ? -5.299 -2.364 -15.572 1.00 84.25 101 TYR A O 1
ATOM 774 N N . ARG A 1 102 ? -6.864 -1.096 -16.576 1.00 83.50 102 ARG A N 1
ATOM 775 C CA . ARG A 1 102 ? -7.838 -2.174 -16.817 1.00 83.50 102 ARG A CA 1
ATOM 776 C C . ARG A 1 102 ? -8.167 -2.946 -15.526 1.00 83.50 102 ARG A C 1
ATOM 778 O O . ARG A 1 102 ? -8.837 -2.402 -14.658 1.00 83.50 102 ARG A O 1
ATOM 785 N N . LYS A 1 103 ? -7.715 -4.202 -15.415 1.00 83.75 103 LYS A N 1
ATOM 786 C CA . LYS A 1 103 ? -7.950 -5.109 -14.277 1.00 83.75 103 LYS A CA 1
ATOM 787 C C . LYS A 1 103 ? -6.756 -5.206 -13.313 1.00 83.75 103 LYS A C 1
ATOM 789 O O . LYS A 1 103 ? -6.723 -6.113 -12.492 1.00 83.75 103 LYS A O 1
ATOM 794 N N . GLY A 1 104 ? -5.779 -4.308 -13.411 1.00 89.56 104 GLY A N 1
ATOM 795 C CA . GLY A 1 104 ? -4.605 -4.327 -12.544 1.00 89.56 104 GLY A CA 1
ATOM 796 C C . GLY A 1 104 ? -3.955 -2.960 -12.398 1.00 89.56 104 GLY A C 1
ATOM 797 O O . GLY A 1 104 ? -4.612 -1.921 -12.495 1.00 89.56 104 GLY A O 1
ATOM 798 N N . TRP A 1 105 ? -2.656 -2.980 -12.141 1.00 91.56 105 TRP A N 1
ATOM 799 C CA . TRP A 1 105 ? -1.838 -1.813 -11.838 1.00 91.56 105 TRP A CA 1
ATOM 800 C C . TRP A 1 105 ? -0.609 -1.802 -12.730 1.00 91.56 105 TRP A C 1
ATOM 802 O O . TRP A 1 105 ? -0.060 -2.855 -13.026 1.00 91.56 105 TRP A O 1
ATOM 812 N N . VAL A 1 106 ? -0.178 -0.625 -13.156 1.00 92.12 106 VAL A N 1
ATOM 813 C CA . VAL A 1 106 ? 1.026 -0.438 -13.974 1.00 92.12 106 VAL A CA 1
ATOM 814 C C . VAL A 1 106 ? 1.890 0.643 -13.349 1.00 92.12 106 VAL A C 1
ATOM 816 O O . VAL A 1 106 ? 1.383 1.538 -12.664 1.00 92.12 106 VAL A O 1
ATOM 819 N N . VAL A 1 107 ? 3.190 0.564 -13.604 1.00 92.44 107 VAL A N 1
ATOM 820 C CA . VAL A 1 107 ? 4.146 1.618 -13.267 1.00 92.44 107 VAL A CA 1
ATOM 821 C C . VAL A 1 107 ? 4.383 2.436 -14.528 1.00 92.44 107 VAL A C 1
ATOM 823 O O . VAL A 1 107 ? 4.633 1.864 -15.588 1.00 92.44 107 VAL A O 1
ATOM 826 N N . VAL A 1 108 ? 4.261 3.755 -14.417 1.00 90.62 108 VAL A N 1
ATOM 827 C CA . VAL A 1 108 ? 4.466 4.702 -15.517 1.00 90.62 108 VAL A CA 1
ATOM 828 C C . VAL A 1 108 ? 5.515 5.712 -15.090 1.00 90.62 108 VAL A C 1
ATOM 830 O O . VAL A 1 108 ? 5.357 6.296 -14.023 1.00 90.62 108 VAL A O 1
ATOM 833 N N . ASP A 1 109 ? 6.553 5.930 -15.883 1.00 91.50 109 ASP A N 1
ATOM 834 C CA . ASP A 1 109 ? 7.588 6.916 -15.571 1.00 91.50 109 ASP A CA 1
ATOM 835 C C . ASP A 1 109 ? 7.102 8.367 -15.785 1.00 91.50 109 ASP A C 1
ATOM 837 O O . ASP A 1 109 ? 5.952 8.631 -16.166 1.00 91.50 109 ASP A O 1
ATOM 841 N N . GLY A 1 110 ? 7.992 9.333 -15.543 1.00 84.94 110 GLY A N 1
ATOM 842 C CA . GLY A 1 110 ? 7.718 10.753 -15.783 1.00 84.94 110 GLY A CA 1
ATOM 843 C C . GLY A 1 110 ? 7.510 11.121 -17.261 1.00 84.94 110 GLY A C 1
ATOM 844 O O . GLY A 1 110 ? 6.917 12.161 -17.544 1.00 84.94 110 GLY A O 1
ATOM 845 N N . GLN A 1 111 ? 7.956 10.279 -18.197 1.00 86.19 111 GLN A N 1
ATOM 846 C CA . GLN A 1 111 ? 7.830 10.477 -19.645 1.00 86.19 111 GLN A CA 1
ATOM 847 C C . GLN A 1 111 ? 6.570 9.817 -20.228 1.00 86.19 111 GLN A C 1
ATOM 849 O O . GLN A 1 111 ? 6.232 10.039 -21.391 1.00 86.19 111 GLN A O 1
ATOM 854 N N . GLY A 1 112 ? 5.834 9.045 -19.425 1.00 86.31 112 GLY A N 1
ATOM 855 C CA . GLY A 1 112 ? 4.648 8.315 -19.863 1.00 86.31 112 GLY A CA 1
ATOM 856 C C . GLY A 1 112 ? 4.936 6.909 -20.394 1.00 86.31 112 GLY A C 1
ATOM 857 O O . GLY A 1 112 ? 4.015 6.275 -20.916 1.00 86.31 112 GLY A O 1
ATOM 858 N N . CYS A 1 113 ? 6.162 6.406 -20.247 1.00 89.25 113 CYS A N 1
ATOM 859 C CA . CYS A 1 113 ? 6.534 5.034 -20.565 1.00 89.25 113 CYS A CA 1
ATOM 860 C C . CYS A 1 113 ? 6.091 4.089 -19.448 1.00 89.25 113 CYS A C 1
ATOM 862 O O . CYS A 1 113 ? 6.109 4.426 -18.268 1.00 89.25 113 CYS A O 1
ATOM 864 N N . TYR A 1 114 ? 5.703 2.877 -19.816 1.00 91.62 114 TYR A N 1
ATOM 865 C CA . TYR A 1 114 ? 5.211 1.854 -18.908 1.00 91.62 114 TYR A CA 1
ATOM 866 C C . TYR A 1 114 ? 6.306 0.838 -18.626 1.00 91.62 114 TYR A C 1
ATOM 868 O O . TYR A 1 114 ? 6.969 0.380 -19.554 1.00 91.62 114 TYR A O 1
ATOM 876 N N . LEU A 1 115 ? 6.452 0.424 -17.371 1.00 92.38 115 LEU A N 1
ATOM 877 C CA . LEU A 1 115 ? 7.346 -0.676 -17.029 1.00 92.38 115 LEU A CA 1
ATOM 878 C C . LEU A 1 115 ? 6.806 -1.965 -17.657 1.00 92.38 115 LEU A C 1
ATOM 880 O O . LEU A 1 115 ? 5.674 -2.362 -17.372 1.00 92.38 115 LEU A O 1
ATOM 884 N N . ALA A 1 116 ? 7.598 -2.605 -18.510 1.00 92.00 116 ALA A N 1
ATOM 885 C CA . ALA A 1 116 ? 7.255 -3.868 -19.156 1.00 92.00 116 ALA A CA 1
ATOM 886 C C . ALA A 1 116 ? 7.929 -5.060 -18.474 1.00 92.00 116 ALA A C 1
ATOM 888 O O . ALA A 1 116 ? 7.289 -6.085 -18.260 1.00 92.00 116 ALA A O 1
ATOM 889 N N . GLU A 1 117 ? 9.186 -4.903 -18.059 1.00 91.12 117 GLU A N 1
ATOM 890 C CA . GLU A 1 117 ? 9.933 -5.957 -17.376 1.00 91.12 117 GLU A CA 1
ATOM 891 C C . GLU A 1 117 ? 10.688 -5.393 -16.166 1.00 91.12 117 GLU A C 1
ATOM 893 O O . GLU A 1 117 ? 11.694 -4.697 -16.321 1.00 91.12 117 GLU A O 1
ATOM 898 N N . PRO A 1 118 ? 10.227 -5.703 -14.943 1.00 90.69 118 PRO A N 1
ATOM 899 C CA . PRO A 1 118 ? 10.889 -5.292 -13.709 1.00 90.69 118 PRO A CA 1
ATOM 900 C C . PRO A 1 118 ? 12.340 -5.758 -13.591 1.00 90.69 118 PRO A C 1
ATOM 902 O O . PRO A 1 118 ? 13.187 -4.988 -13.167 1.00 90.69 118 PRO A O 1
ATOM 905 N N . GLU A 1 119 ? 12.635 -7.000 -13.971 1.00 90.31 119 GLU A N 1
ATOM 906 C CA . GLU A 1 119 ? 13.947 -7.622 -13.723 1.00 90.31 119 GLU A CA 1
ATOM 907 C C . GLU A 1 119 ? 15.049 -7.107 -14.667 1.00 90.31 119 GLU A C 1
ATOM 909 O O . GLU A 1 119 ? 16.233 -7.223 -14.364 1.00 90.31 119 GLU A O 1
ATOM 914 N N . SER A 1 120 ? 14.671 -6.535 -15.814 1.00 87.44 120 SER A N 1
ATOM 915 C CA . SER A 1 120 ? 15.589 -5.968 -16.812 1.00 87.44 120 SER A CA 1
ATOM 916 C C . SER A 1 120 ? 15.532 -4.438 -16.875 1.00 87.44 120 SER A C 1
ATOM 918 O O . SER A 1 120 ? 16.280 -3.836 -17.642 1.00 87.44 120 SER A O 1
ATOM 920 N N . ALA A 1 121 ? 14.659 -3.817 -16.070 1.00 89.69 121 ALA A N 1
ATOM 921 C CA . ALA A 1 121 ? 14.328 -2.395 -16.123 1.00 89.69 121 ALA A CA 1
ATOM 922 C C . ALA A 1 121 ? 13.866 -1.921 -17.516 1.00 89.69 121 ALA A C 1
ATOM 924 O O . ALA A 1 121 ? 14.167 -0.802 -17.929 1.00 89.69 121 ALA A O 1
ATOM 925 N N . THR A 1 122 ? 13.123 -2.761 -18.245 1.00 90.31 122 THR A N 1
ATOM 926 C CA . THR A 1 122 ? 12.648 -2.430 -19.598 1.00 90.31 122 THR A CA 1
ATOM 927 C C . THR A 1 122 ? 11.338 -1.646 -19.562 1.00 90.31 122 THR A C 1
ATOM 929 O O . THR A 1 122 ? 10.361 -2.070 -18.935 1.00 90.31 122 THR A O 1
ATOM 932 N N . TRP A 1 123 ? 11.299 -0.534 -20.301 1.00 91.56 123 TRP A N 1
ATOM 933 C CA . TRP A 1 123 ? 10.157 0.379 -20.405 1.00 91.56 123 TRP A CA 1
ATOM 934 C C . TRP A 1 123 ? 9.624 0.457 -21.839 1.00 91.56 123 TRP A C 1
ATOM 936 O O . TRP A 1 123 ? 10.381 0.360 -22.802 1.00 91.56 123 TRP A O 1
ATOM 946 N N . VAL A 1 124 ? 8.314 0.665 -21.991 1.00 90.69 124 VAL A N 1
ATOM 947 C CA . VAL A 1 124 ? 7.635 0.763 -23.291 1.00 90.69 124 VAL A CA 1
ATOM 948 C C . VAL A 1 124 ? 6.776 2.016 -23.391 1.00 90.69 124 VAL A C 1
ATOM 950 O O . VAL A 1 124 ? 5.980 2.319 -22.509 1.00 90.69 124 VAL A O 1
ATOM 953 N N . VAL A 1 125 ? 6.884 2.734 -24.507 1.00 84.19 125 VAL A N 1
ATOM 954 C CA . VAL A 1 125 ? 6.177 4.013 -24.726 1.00 84.19 125 VAL A CA 1
ATOM 955 C C . VAL A 1 125 ? 4.659 3.821 -24.850 1.00 84.19 125 VAL A C 1
ATOM 957 O O . VAL A 1 125 ? 3.870 4.686 -24.479 1.00 84.19 125 VAL A O 1
ATOM 960 N N . SER A 1 126 ? 4.218 2.672 -25.372 1.00 75.94 126 SER A N 1
ATOM 961 C CA . SER A 1 126 ? 2.808 2.418 -25.667 1.00 75.94 126 SER A CA 1
ATOM 962 C C . SER A 1 126 ? 2.246 1.274 -24.841 1.00 75.94 126 SER A C 1
ATOM 964 O O . SER A 1 126 ? 2.680 0.129 -24.953 1.00 75.94 126 SER A O 1
ATOM 966 N N . SER A 1 127 ? 1.153 1.553 -24.129 1.00 67.31 127 SER A N 1
ATOM 967 C CA . SER A 1 127 ? 0.347 0.524 -23.460 1.00 67.31 127 SER A CA 1
ATOM 968 C C . SER A 1 127 ? -0.347 -0.456 -24.424 1.00 67.31 127 SER A C 1
ATOM 970 O O . SER A 1 127 ? -1.012 -1.389 -23.977 1.00 67.31 127 SER A O 1
ATOM 972 N N . ARG A 1 128 ? -0.223 -0.249 -25.745 1.00 68.44 128 ARG A N 1
ATOM 973 C CA . ARG A 1 128 ? -0.739 -1.132 -26.805 1.00 68.44 128 ARG A CA 1
ATOM 974 C C . ARG A 1 128 ? 0.361 -1.871 -27.573 1.00 68.44 128 ARG A C 1
ATOM 976 O O . ARG A 1 128 ? 0.051 -2.463 -28.606 1.00 68.44 128 ARG A O 1
ATOM 983 N N . SER A 1 129 ? 1.615 -1.820 -27.117 1.00 71.12 129 SER A N 1
ATOM 984 C CA . SER A 1 129 ? 2.685 -2.609 -27.732 1.00 71.12 129 SER A CA 1
ATOM 985 C C . SER A 1 129 ? 2.313 -4.094 -27.699 1.00 71.12 129 SER A C 1
ATOM 987 O O . SER A 1 129 ? 1.993 -4.635 -26.640 1.00 71.12 129 SER A O 1
ATOM 989 N N . LYS A 1 130 ? 2.278 -4.730 -28.877 1.00 72.25 130 LYS A N 1
ATOM 990 C CA . LYS A 1 130 ? 1.961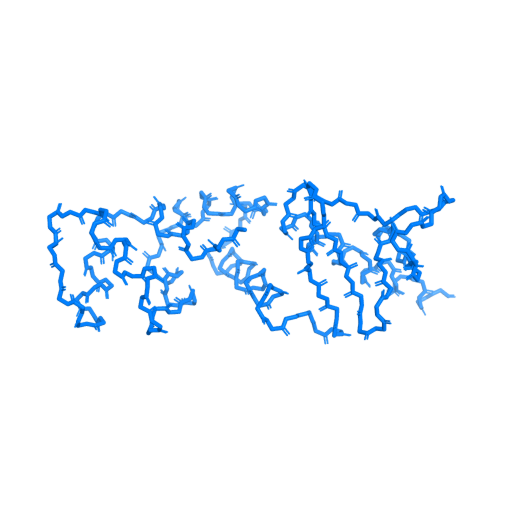 -6.160 -29.015 1.00 72.25 130 LYS A CA 1
ATOM 991 C C . LYS A 1 130 ? 3.176 -7.046 -28.755 1.00 72.25 130 LYS A C 1
ATOM 993 O O . LYS A 1 130 ? 2.998 -8.184 -28.345 1.00 72.25 130 LYS A O 1
ATOM 998 N N . GLU A 1 131 ? 4.370 -6.521 -29.011 1.00 76.69 131 GLU A N 1
ATOM 999 C CA . GLU A 1 131 ? 5.632 -7.248 -28.855 1.00 76.69 131 GLU A CA 1
ATOM 1000 C C . GLU A 1 131 ? 6.062 -7.296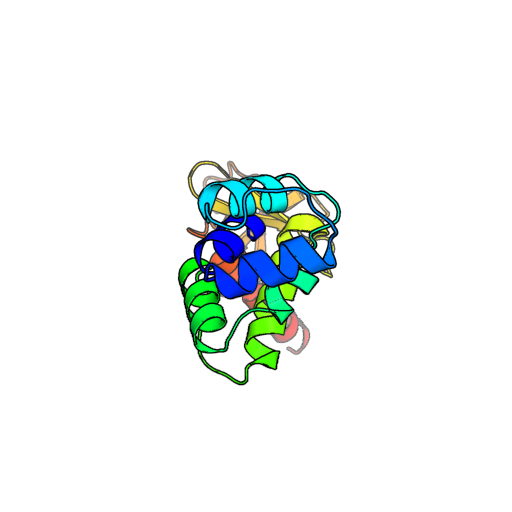 -27.393 1.00 76.69 131 GLU A C 1
ATOM 1002 O O . GLU A 1 131 ? 6.476 -8.342 -26.907 1.00 76.69 131 GLU A O 1
ATOM 1007 N N . LEU A 1 132 ? 5.892 -6.179 -26.679 1.00 84.19 132 LEU A N 1
ATOM 1008 C CA . LEU A 1 132 ? 6.234 -6.081 -25.268 1.00 84.19 132 LEU A CA 1
ATOM 1009 C C . LEU A 1 132 ? 5.164 -5.263 -24.528 1.00 84.19 132 LEU A C 1
ATOM 1011 O O . LEU A 1 132 ? 5.256 -4.034 -24.459 1.00 84.19 132 LEU A O 1
ATOM 1015 N N . PRO A 1 133 ? 4.086 -5.907 -24.050 1.00 85.56 133 PRO A N 1
ATOM 1016 C CA . PRO A 1 133 ? 3.039 -5.210 -23.323 1.00 85.56 133 PRO A CA 1
ATOM 1017 C C . PRO A 1 133 ? 3.546 -4.737 -21.950 1.00 85.56 133 PRO A C 1
ATOM 1019 O O . PRO A 1 133 ? 4.472 -5.321 -21.390 1.00 85.56 133 PRO A O 1
ATOM 1022 N N . PRO A 1 134 ? 2.921 -3.703 -21.365 1.00 88.50 134 PRO A N 1
ATOM 1023 C CA . PRO A 1 134 ? 3.259 -3.257 -20.019 1.00 88.50 134 PRO A CA 1
ATOM 1024 C C . PRO A 1 134 ? 2.995 -4.353 -18.976 1.00 88.50 134 PRO A C 1
ATOM 1026 O O . PRO A 1 134 ? 1.997 -5.076 -19.063 1.00 88.50 134 PRO A O 1
ATOM 1029 N N . ALA A 1 135 ? 3.842 -4.424 -17.949 1.00 91.44 135 ALA A N 1
ATOM 1030 C CA . ALA A 1 135 ? 3.652 -5.309 -16.809 1.00 91.44 135 ALA A CA 1
ATOM 1031 C C . ALA A 1 135 ? 2.411 -4.874 -16.026 1.00 91.44 135 ALA A C 1
ATOM 1033 O O . ALA A 1 135 ? 2.361 -3.781 -15.456 1.00 91.44 135 ALA A O 1
ATOM 1034 N N . VAL A 1 136 ? 1.405 -5.747 -15.989 1.00 92.06 136 VAL A N 1
ATOM 1035 C CA . VAL A 1 136 ? 0.181 -5.529 -15.216 1.00 92.06 136 VAL A CA 1
ATOM 1036 C C . VAL A 1 136 ? 0.263 -6.315 -13.915 1.00 92.06 136 VAL A C 1
ATOM 1038 O O . VAL A 1 136 ? 0.284 -7.543 -13.905 1.00 92.06 136 VAL A O 1
ATOM 1041 N N . PHE A 1 137 ? 0.265 -5.592 -12.804 1.00 91.88 137 PHE A N 1
ATOM 1042 C CA . PHE A 1 137 ? 0.345 -6.144 -11.463 1.00 91.88 137 PHE A CA 1
ATOM 1043 C C . PHE A 1 137 ? -1.048 -6.315 -10.845 1.00 91.88 137 PHE A C 1
ATOM 1045 O O . PHE A 1 137 ? -1.931 -5.478 -11.059 1.00 91.88 137 PHE A O 1
ATOM 1052 N N . PRO A 1 138 ? -1.263 -7.364 -10.034 1.00 88.44 138 PRO A N 1
ATOM 1053 C CA . PRO A 1 138 ? -2.559 -7.620 -9.408 1.00 88.44 138 PRO A CA 1
ATOM 1054 C C . PRO A 1 138 ? -2.898 -6.603 -8.308 1.00 88.44 138 PRO A C 1
ATOM 1056 O O . PRO A 1 138 ? -4.066 -6.293 -8.083 1.00 88.44 138 PRO A O 1
ATOM 1059 N N . THR A 1 139 ? -1.885 -6.053 -7.635 1.00 86.88 139 THR A N 1
ATOM 1060 C CA . THR A 1 139 ? -2.043 -5.108 -6.523 1.00 86.88 139 THR A CA 1
ATOM 1061 C C . THR A 1 139 ? -1.118 -3.902 -6.702 1.00 86.88 139 THR A C 1
ATOM 1063 O O . THR A 1 139 ? -0.083 -4.012 -7.368 1.00 86.88 139 THR A O 1
ATOM 1066 N N . PRO A 1 140 ? -1.441 -2.745 -6.092 1.00 86.69 140 PRO A N 1
ATOM 1067 C CA . PRO A 1 140 ? -0.547 -1.592 -6.126 1.00 86.69 140 PRO A CA 1
ATOM 1068 C C . PRO A 1 140 ? 0.792 -1.886 -5.434 1.00 86.69 140 PRO A C 1
ATOM 1070 O O . PRO A 1 140 ? 1.821 -1.383 -5.871 1.00 86.69 140 PRO A O 1
ATOM 1073 N N . ALA A 1 141 ? 0.813 -2.742 -4.404 1.00 86.38 141 ALA A N 1
ATOM 1074 C CA . ALA A 1 141 ? 2.065 -3.165 -3.783 1.00 86.38 141 ALA A CA 1
ATOM 1075 C C . ALA A 1 141 ? 2.918 -4.020 -4.719 1.00 86.38 141 ALA A C 1
ATOM 1077 O O . ALA A 1 141 ? 4.125 -3.824 -4.776 1.00 86.38 141 ALA A O 1
ATOM 1078 N N . ALA A 1 142 ? 2.311 -4.928 -5.488 1.00 88.50 142 ALA A N 1
ATOM 1079 C CA . ALA A 1 142 ? 3.046 -5.707 -6.477 1.00 88.50 142 ALA A CA 1
ATOM 1080 C C . ALA A 1 142 ? 3.658 -4.800 -7.559 1.00 88.50 142 ALA A C 1
ATOM 1082 O O . ALA A 1 142 ? 4.797 -5.030 -7.957 1.00 88.50 142 ALA A O 1
ATOM 1083 N N . ALA A 1 143 ? 2.953 -3.736 -7.966 1.00 90.62 143 ALA A N 1
ATOM 1084 C CA . ALA A 1 143 ? 3.504 -2.714 -8.857 1.00 90.62 143 ALA A CA 1
ATOM 1085 C C . ALA A 1 143 ? 4.673 -1.954 -8.216 1.00 90.62 143 ALA A C 1
ATOM 1087 O O . ALA A 1 143 ? 5.709 -1.782 -8.851 1.00 90.62 143 ALA A O 1
ATOM 1088 N N . TYR A 1 144 ? 4.544 -1.563 -6.946 1.00 88.88 144 TYR A N 1
ATOM 1089 C CA . TYR A 1 144 ? 5.617 -0.910 -6.192 1.00 88.88 144 TYR A CA 1
ATOM 1090 C C . TYR A 1 144 ? 6.865 -1.798 -6.070 1.00 88.88 144 TYR A C 1
ATOM 1092 O O . TYR A 1 144 ? 7.977 -1.350 -6.332 1.00 88.88 144 TYR A O 1
ATOM 1100 N N . LEU A 1 145 ? 6.688 -3.081 -5.743 1.00 89.19 145 LEU A N 1
ATOM 1101 C CA . LEU A 1 145 ? 7.775 -4.064 -5.697 1.00 89.19 145 LEU A CA 1
ATOM 1102 C C . LEU A 1 145 ? 8.378 -4.324 -7.086 1.00 89.19 145 LEU A C 1
ATOM 1104 O O . LEU A 1 145 ? 9.577 -4.557 -7.205 1.00 89.19 145 LEU A O 1
ATOM 1108 N N . GLY A 1 146 ? 7.565 -4.295 -8.145 1.00 91.12 146 GLY A N 1
ATOM 1109 C CA . GLY A 1 146 ? 8.044 -4.333 -9.528 1.00 91.12 146 GLY A CA 1
ATOM 1110 C C . GLY A 1 146 ? 8.939 -3.138 -9.855 1.00 91.12 146 GLY A C 1
ATOM 1111 O O . GLY A 1 146 ? 10.038 -3.316 -10.368 1.00 91.12 146 GLY A O 1
ATOM 1112 N N . TRP A 1 147 ? 8.520 -1.930 -9.481 1.00 93.06 147 TRP A N 1
ATOM 1113 C CA . TRP A 1 147 ? 9.350 -0.737 -9.637 1.00 93.06 147 TRP A CA 1
ATOM 1114 C C . TRP A 1 147 ? 10.661 -0.836 -8.844 1.00 93.06 147 TRP A C 1
ATOM 1116 O O . TRP A 1 147 ? 11.720 -0.603 -9.419 1.00 93.06 147 TRP A O 1
ATOM 1126 N N . LEU A 1 148 ? 10.631 -1.261 -7.574 1.00 90.06 148 LEU A N 1
ATOM 1127 C CA . LEU A 1 148 ? 11.856 -1.439 -6.780 1.00 90.06 148 LEU A CA 1
ATOM 1128 C C . LEU A 1 148 ? 12.862 -2.381 -7.455 1.00 90.06 148 LEU A C 1
ATOM 1130 O O . LEU A 1 148 ? 14.040 -2.044 -7.547 1.00 90.06 148 LEU A O 1
ATOM 1134 N N . ARG A 1 149 ? 12.396 -3.513 -7.996 1.00 92.00 149 ARG A N 1
ATOM 1135 C CA . ARG A 1 149 ? 13.256 -4.448 -8.740 1.00 92.00 149 ARG A CA 1
ATOM 1136 C C . ARG A 1 149 ? 13.851 -3.822 -9.997 1.00 92.00 149 ARG A C 1
ATOM 1138 O O . ARG A 1 149 ? 15.033 -4.011 -10.256 1.00 92.00 149 ARG A O 1
ATOM 1145 N N . SER A 1 150 ? 13.087 -2.994 -10.713 1.00 92.06 150 SER A N 1
ATOM 1146 C CA . SER A 1 150 ? 13.621 -2.247 -11.863 1.00 92.06 150 SER A CA 1
ATOM 1147 C C . SER A 1 150 ? 14.721 -1.261 -11.474 1.00 92.06 150 SER A C 1
ATOM 1149 O O . SER A 1 150 ? 15.717 -1.147 -12.183 1.00 92.06 150 SER A O 1
ATOM 1151 N N . GLN A 1 151 ? 14.606 -0.610 -10.314 1.00 89.94 151 GLN A N 1
ATOM 1152 C CA . GLN A 1 151 ? 15.652 0.279 -9.803 1.00 89.94 151 GLN A CA 1
ATOM 1153 C C . GLN A 1 151 ? 16.924 -0.492 -9.433 1.00 89.94 151 GLN A C 1
ATOM 1155 O O . GLN A 1 151 ? 18.033 -0.025 -9.688 1.00 89.94 151 GLN A O 1
ATOM 1160 N N . GLU A 1 152 ? 16.784 -1.678 -8.840 1.00 88.19 152 GLU A N 1
ATOM 1161 C CA . GLU A 1 152 ? 17.916 -2.560 -8.537 1.00 88.19 152 GLU A CA 1
ATOM 1162 C C . GLU A 1 152 ? 18.590 -3.079 -9.816 1.00 88.19 152 GLU A C 1
ATOM 1164 O O . GLU A 1 152 ? 1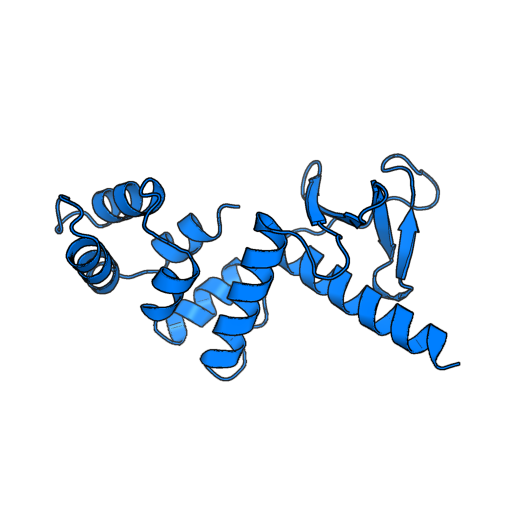9.816 -3.020 -9.929 1.00 88.19 152 GLU A O 1
ATOM 1169 N N . ALA A 1 153 ? 17.804 -3.503 -10.810 1.00 88.50 153 ALA A N 1
ATOM 1170 C CA . ALA A 1 153 ? 18.301 -3.962 -12.105 1.00 88.50 153 ALA A CA 1
ATOM 1171 C C . ALA A 1 153 ? 19.050 -2.857 -12.868 1.00 88.50 153 ALA A C 1
ATOM 1173 O O . ALA A 1 153 ? 20.160 -3.089 -13.352 1.00 88.50 153 ALA A O 1
ATOM 1174 N N . ALA A 1 154 ? 18.499 -1.639 -12.912 1.00 86.56 154 ALA A N 1
ATOM 1175 C CA . ALA A 1 154 ? 19.140 -0.488 -13.549 1.00 86.56 154 ALA A CA 1
ATOM 1176 C C . ALA A 1 154 ? 20.484 -0.138 -12.885 1.00 86.56 154 ALA A C 1
ATOM 1178 O O . ALA A 1 154 ? 21.483 0.085 -13.571 1.00 86.56 154 ALA A O 1
ATOM 1179 N N . LYS A 1 155 ? 20.548 -0.167 -11.545 1.00 86.00 155 LYS A N 1
ATOM 1180 C CA . LYS A 1 155 ? 21.807 0.024 -10.802 1.00 86.00 155 LYS A CA 1
ATOM 1181 C C . LYS A 1 155 ? 22.833 -1.063 -11.123 1.00 86.00 155 LYS A C 1
ATOM 1183 O O . LYS A 1 155 ? 24.008 -0.756 -11.298 1.00 86.00 155 LYS A O 1
ATOM 1188 N N . GLY A 1 156 ? 22.396 -2.319 -11.223 1.00 78.25 156 GLY A N 1
ATOM 1189 C CA . GLY A 1 156 ? 23.256 -3.448 -11.583 1.00 78.25 156 GLY A CA 1
ATOM 1190 C C . GLY A 1 156 ? 23.821 -3.366 -13.006 1.00 78.25 156 GLY A C 1
ATOM 1191 O O . GLY A 1 156 ? 24.938 -3.824 -13.236 1.00 78.25 156 GLY A O 1
ATOM 1192 N N . GLN A 1 157 ? 23.087 -2.763 -13.946 1.00 74.44 157 GLN A N 1
ATOM 1193 C CA . GLN A 1 157 ? 23.557 -2.518 -15.314 1.00 74.44 157 GLN A CA 1
ATOM 1194 C C . GLN A 1 157 ? 24.587 -1.385 -15.388 1.00 74.44 157 GLN A C 1
ATOM 1196 O O . GLN A 1 157 ? 25.549 -1.508 -16.133 1.00 74.44 157 GLN A O 1
ATOM 1201 N N . MET A 1 158 ? 24.424 -0.314 -14.604 1.00 66.50 158 MET A N 1
ATOM 1202 C CA . MET A 1 158 ? 25.375 0.811 -14.583 1.00 66.50 158 MET A CA 1
ATOM 1203 C C . MET A 1 158 ? 26.722 0.477 -13.927 1.00 66.50 158 MET A C 1
ATOM 1205 O O . MET A 1 158 ? 27.696 1.193 -14.134 1.00 66.50 158 MET A O 1
ATOM 1209 N N . ALA A 1 159 ? 26.777 -0.572 -13.104 1.00 59.34 159 ALA A N 1
ATOM 1210 C CA . ALA A 1 159 ? 27.992 -1.001 -12.412 1.00 59.34 159 ALA A CA 1
ATOM 1211 C C . ALA A 1 159 ? 28.866 -1.981 -13.225 1.00 59.34 159 ALA A C 1
ATOM 1213 O O . ALA A 1 159 ? 29.895 -2.426 -12.714 1.00 59.34 159 ALA A O 1
ATOM 1214 N N . ARG A 1 160 ? 28.447 -2.352 -14.442 1.00 53.41 160 ARG A N 1
ATOM 1215 C CA . ARG A 1 160 ? 29.176 -3.231 -15.370 1.00 53.41 160 ARG A CA 1
ATOM 1216 C C . ARG A 1 160 ? 29.798 -2.429 -16.502 1.00 53.41 160 ARG A C 1
ATOM 1218 O O . ARG A 1 160 ? 30.903 -2.833 -16.922 1.00 53.41 160 ARG A O 1
#

Nearest PDB structures (foldseek):
  1zbu-assembly2_B  TM=5.852E-01  e=3.185E+00  Homo sapiens
  4qoz-assembly2_E  TM=6.360E-01  e=4.940E+00  Homo sapiens
  1zbh-assembly1_D  TM=5.217E-01  e=2.421E+00  Homo sapiens
  4qoz-assembly1_B  TM=6.235E-01  e=5.512E+00  Homo sapiens

pLDDT: mean 84.97, std 6.42, range [51.97, 93.06]

Sequence (160 aa):
MQLKSTILSVLGLRALGQIADKLEIDVDHRSSEAIRT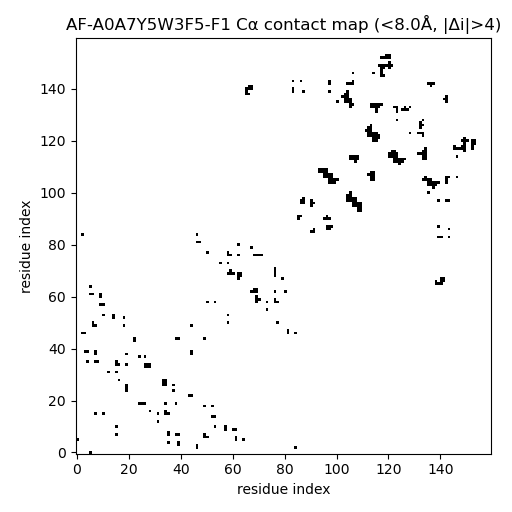ALSQSPRTTVGELLQYLRKDEIKAVCQCAGLADGGRREEMLKRLASLHASLTQGLEDGSRIKSYRKGWVVVDGQGCYLAEPESATWVVSSRSKELPPAVFPTPAAAYLGWLRSQEAAKGQMAR

Mean predicted aligned error: 8.05 Å

Solvent-accessible surface area (backbone atoms only — not comparable to full-atom values): 8981 Å² total; per-residue (Å²): 135,60,68,62,59,56,50,52,69,62,53,50,60,71,53,50,42,55,52,32,61,76,68,68,52,94,64,59,83,85,38,61,64,55,43,41,51,52,50,68,72,36,85,85,60,46,64,73,59,58,58,70,68,50,50,68,70,46,48,30,52,49,24,52,76,43,60,41,78,62,74,78,56,67,67,56,47,51,49,53,53,51,52,53,51,39,26,66,74,79,31,37,97,83,51,23,35,59,41,84,47,98,91,26,15,28,39,29,42,73,86,58,27,24,39,37,35,34,78,73,46,40,68,30,75,44,85,75,38,84,89,56,44,49,38,72,20,85,33,68,39,46,26,51,52,34,51,53,41,17,55,53,30,47,53,58,58,75,76,107